Protein AF-A0A9X9A2Q0-F1 (afdb_monomer_lite)

InterPro domains:
  IPR041715 Class II Histidinyl-tRNA synthetase (HisRS)-like catalytic core domain [PF13393] (27-114)
  IPR045864 Class II Aminoacyl-tRNA synthetase/Biotinyl protein ligase (BPL) and lipoyl protein ligase (LPL) [G3DSA:3.30.930.10] (1-126)
  IPR045864 Class II Aminoacyl-tRNA synthetase/Biotinyl protein ligase (BPL) and lipoyl protein ligase (LPL) [SSF55681] (23-126)

Organism: Bacillus cereus (NCBI:txid1396)

Radius of gyration: 18.2 Å; chains: 1; bounding box: 44×45×45 Å

Structure (mmCIF, N/CA/C/O backbone):
data_AF-A0A9X9A2Q0-F1
#
_entry.id   AF-A0A9X9A2Q0-F1
#
loop_
_atom_site.group_PDB
_atom_site.id
_atom_site.type_symbol
_atom_site.label_atom_id
_atom_site.label_alt_id
_atom_site.label_comp_id
_atom_site.label_asym_id
_atom_site.label_entity_id
_ato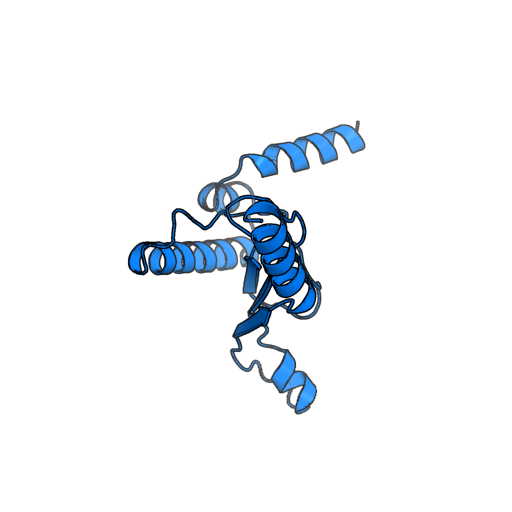m_site.label_seq_id
_atom_site.pdbx_PDB_ins_code
_atom_site.Cartn_x
_atom_site.Cartn_y
_atom_site.Cartn_z
_atom_site.occupancy
_atom_site.B_iso_or_equiv
_atom_site.auth_seq_id
_atom_site.auth_comp_id
_atom_site.auth_asym_id
_atom_site.auth_atom_id
_atom_site.pdbx_PDB_model_num
ATOM 1 N N . GLU A 1 1 ? 24.010 23.135 9.223 1.00 75.69 1 GLU A N 1
ATOM 2 C CA . GLU A 1 1 ? 23.978 23.370 7.763 1.00 75.69 1 GLU A CA 1
ATOM 3 C C . GLU A 1 1 ? 23.489 22.140 6.995 1.00 75.69 1 GLU A C 1
ATOM 5 O O . GLU A 1 1 ? 22.315 22.114 6.673 1.00 75.69 1 GLU A O 1
ATOM 10 N N . MET A 1 2 ? 24.281 21.070 6.803 1.00 84.88 2 MET A N 1
ATOM 11 C CA . MET A 1 2 ? 23.822 19.858 6.078 1.00 84.88 2 MET A CA 1
ATOM 12 C C . MET A 1 2 ? 22.613 19.159 6.733 1.00 84.88 2 MET A C 1
ATOM 14 O O . MET A 1 2 ? 21.675 18.763 6.046 1.00 84.88 2 MET A O 1
ATOM 18 N N . ALA A 1 3 ? 22.619 19.018 8.063 1.00 85.00 3 ALA A N 1
ATOM 19 C CA . ALA A 1 3 ? 21.510 18.407 8.801 1.00 85.00 3 ALA A CA 1
ATOM 20 C C . ALA A 1 3 ? 20.210 19.215 8.657 1.00 85.00 3 ALA A C 1
ATOM 22 O O . ALA A 1 3 ? 19.147 18.635 8.465 1.00 85.00 3 ALA A O 1
ATOM 23 N N . ASP A 1 4 ? 20.309 20.546 8.669 1.00 88.56 4 ASP A N 1
ATOM 24 C CA . ASP A 1 4 ? 19.162 21.439 8.491 1.00 88.56 4 ASP A CA 1
ATOM 25 C C . ASP A 1 4 ? 18.614 21.340 7.067 1.00 88.56 4 ASP A C 1
ATOM 27 O O . ASP A 1 4 ? 17.404 21.275 6.876 1.00 88.56 4 ASP A O 1
ATOM 31 N N . THR A 1 5 ? 19.487 21.244 6.058 1.00 87.94 5 THR A N 1
ATOM 32 C CA . THR A 1 5 ? 19.081 21.000 4.667 1.00 87.94 5 THR A CA 1
ATOM 33 C C . THR A 1 5 ? 18.336 19.674 4.521 1.00 87.94 5 THR A C 1
ATOM 35 O O . THR A 1 5 ? 17.282 19.638 3.885 1.00 87.94 5 THR A O 1
ATOM 38 N N . ILE A 1 6 ? 18.834 18.596 5.136 1.00 85.00 6 ILE A N 1
ATOM 39 C CA . ILE A 1 6 ? 18.170 17.284 5.113 1.00 85.00 6 ILE A CA 1
ATOM 40 C C . ILE A 1 6 ? 16.812 17.366 5.814 1.00 85.00 6 ILE A C 1
ATOM 42 O O . ILE A 1 6 ? 15.807 16.980 5.223 1.00 85.00 6 ILE A O 1
ATOM 46 N N . CYS A 1 7 ? 16.756 17.915 7.030 1.00 85.06 7 CYS A N 1
ATOM 47 C CA . CYS A 1 7 ? 15.507 18.079 7.773 1.00 85.06 7 CYS A CA 1
ATOM 48 C C . CYS A 1 7 ? 14.489 18.910 6.993 1.00 85.06 7 CYS A C 1
ATOM 50 O O . CYS A 1 7 ? 13.348 18.487 6.854 1.00 85.06 7 CYS A O 1
ATOM 52 N N . ASN A 1 8 ? 14.892 20.045 6.423 1.00 84.75 8 ASN A N 1
ATOM 53 C CA . ASN A 1 8 ? 13.997 20.898 5.644 1.00 84.75 8 ASN A CA 1
ATOM 54 C C . ASN A 1 8 ? 13.483 20.196 4.380 1.00 84.75 8 ASN A C 1
ATOM 56 O O . ASN A 1 8 ? 12.319 20.362 4.030 1.00 84.75 8 ASN A O 1
ATOM 60 N N . THR A 1 9 ? 14.313 19.369 3.739 1.00 81.62 9 THR A N 1
ATOM 61 C CA . THR A 1 9 ? 13.903 18.552 2.584 1.00 81.62 9 THR A CA 1
ATOM 62 C C . THR A 1 9 ? 12.903 17.468 2.996 1.00 81.62 9 THR A C 1
ATOM 64 O O . THR A 1 9 ? 11.884 17.264 2.344 1.00 81.62 9 THR A O 1
ATOM 67 N N . VAL A 1 10 ? 13.149 16.785 4.116 1.00 82.56 10 VAL A N 1
ATOM 68 C CA . VAL A 1 10 ? 12.219 15.788 4.669 1.00 82.56 10 VAL A CA 1
ATOM 69 C C . VAL A 1 10 ? 10.891 16.446 5.050 1.00 82.56 10 VAL A C 1
ATOM 71 O O . VAL A 1 10 ? 9.827 15.921 4.731 1.00 82.56 10 VAL A O 1
ATOM 74 N N . LEU A 1 11 ? 10.942 17.618 5.683 1.00 82.69 11 LEU A N 1
ATOM 75 C CA . LEU A 1 11 ? 9.756 18.376 6.066 1.00 82.69 11 LEU A CA 1
ATOM 76 C C . LEU A 1 11 ? 8.974 18.875 4.849 1.00 82.69 11 LEU A C 1
ATOM 78 O O . LEU A 1 11 ? 7.746 18.849 4.878 1.00 82.69 11 LEU A O 1
ATOM 82 N N . SER A 1 12 ? 9.641 19.286 3.765 1.00 81.50 12 SER A N 1
ATOM 83 C CA . SER A 1 12 ? 8.934 19.690 2.546 1.00 81.50 12 SER A CA 1
ATOM 84 C C . SER A 1 12 ? 8.192 18.516 1.911 1.00 81.50 12 SER A C 1
ATOM 86 O O . SER A 1 12 ? 7.077 18.703 1.432 1.00 81.50 12 SER A O 1
ATOM 88 N N . CYS A 1 13 ? 8.744 17.298 1.991 1.00 81.62 13 CYS A N 1
ATOM 89 C CA . CYS A 1 13 ? 8.080 16.080 1.522 1.00 81.62 13 CYS A CA 1
ATOM 90 C C . CYS A 1 13 ? 6.782 15.739 2.278 1.00 81.62 13 CYS A C 1
ATOM 92 O O . CYS A 1 13 ? 5.938 15.050 1.710 1.00 81.62 13 CYS A O 1
ATOM 94 N N . LEU A 1 14 ? 6.579 16.222 3.514 1.00 77.81 14 LEU A N 1
ATOM 95 C CA . LEU A 1 14 ? 5.335 15.992 4.275 1.00 77.81 14 LEU A CA 1
ATOM 96 C C . LEU A 1 14 ? 4.104 16.624 3.627 1.00 77.81 14 LEU A C 1
ATOM 98 O O . LEU A 1 14 ? 2.995 16.146 3.844 1.00 77.81 14 LEU A O 1
ATOM 102 N N . ASN A 1 15 ? 4.299 17.685 2.846 1.00 81.75 15 ASN A N 1
ATOM 103 C CA . ASN A 1 15 ? 3.208 18.443 2.241 1.00 81.75 15 ASN A CA 1
ATOM 104 C C . ASN A 1 15 ? 3.018 18.130 0.752 1.00 81.75 15 ASN A C 1
ATOM 106 O O . ASN A 1 15 ? 2.163 18.740 0.116 1.00 81.75 15 ASN A O 1
ATOM 110 N N . LEU A 1 16 ? 3.812 17.210 0.193 1.00 85.75 16 LEU A N 1
ATOM 111 C CA . LEU A 1 16 ? 3.720 16.841 -1.215 1.00 85.75 16 LEU A CA 1
ATOM 112 C C . LEU A 1 16 ? 2.570 15.859 -1.440 1.00 85.75 16 LEU A C 1
ATOM 114 O O . LEU A 1 16 ? 2.471 14.808 -0.802 1.00 85.75 16 LEU A O 1
ATOM 118 N N . THR A 1 17 ? 1.726 16.182 -2.409 1.00 88.06 17 THR A N 1
ATOM 119 C CA . THR A 1 17 ? 0.744 15.266 -2.980 1.00 88.06 17 THR A CA 1
ATOM 120 C C . THR A 1 17 ? 1.417 14.298 -3.953 1.00 88.06 17 THR A C 1
ATOM 122 O O . THR A 1 17 ? 2.526 14.536 -4.425 1.00 88.06 17 THR A O 1
ATOM 125 N N . ILE A 1 18 ? 0.721 13.219 -4.328 1.00 87.88 18 ILE A N 1
ATOM 126 C CA . ILE A 1 18 ? 1.204 12.264 -5.344 1.00 87.88 18 ILE A CA 1
ATOM 127 C C . ILE A 1 18 ? 1.595 12.971 -6.656 1.00 87.88 18 ILE A C 1
ATOM 129 O O . ILE A 1 18 ? 2.560 12.565 -7.299 1.00 87.88 18 ILE A O 1
ATOM 133 N N . ALA A 1 19 ? 0.873 14.024 -7.052 1.00 85.75 19 ALA A N 1
ATOM 134 C CA . ALA A 1 19 ? 1.178 14.773 -8.270 1.00 85.75 19 ALA A CA 1
ATOM 135 C C . ALA A 1 19 ? 2.501 15.548 -8.150 1.00 85.75 19 ALA A C 1
ATOM 137 O O . ALA A 1 19 ? 3.312 15.508 -9.076 1.00 85.75 19 ALA A O 1
ATOM 138 N N . ASP A 1 20 ? 2.754 16.160 -6.991 1.00 89.25 20 ASP A N 1
ATOM 139 C CA . ASP A 1 20 ? 3.948 16.979 -6.762 1.00 89.25 20 ASP A CA 1
ATOM 140 C C . ASP A 1 20 ? 5.236 16.145 -6.823 1.00 89.25 20 ASP A C 1
ATOM 142 O O . ASP A 1 20 ? 6.274 16.625 -7.276 1.00 89.25 20 ASP A O 1
ATOM 146 N N . PHE A 1 21 ? 5.184 14.861 -6.443 1.00 86.88 21 PHE A N 1
ATOM 147 C CA . PHE A 1 21 ? 6.346 13.964 -6.517 1.00 86.88 21 PHE A CA 1
ATOM 148 C C . PHE A 1 21 ? 6.919 13.845 -7.934 1.00 86.88 21 PHE A C 1
ATOM 150 O O . PHE A 1 21 ? 8.136 13.752 -8.095 1.00 86.88 21 PHE A O 1
ATOM 157 N N . LYS A 1 22 ? 6.068 13.877 -8.964 1.00 83.75 22 LYS A N 1
ATOM 158 C CA . LYS A 1 22 ? 6.511 13.797 -10.361 1.00 83.75 22 LYS A CA 1
ATOM 159 C C . LYS A 1 22 ? 7.240 15.063 -10.815 1.00 83.75 22 LYS A C 1
ATOM 161 O O . LYS A 1 22 ? 8.109 14.981 -11.677 1.00 83.75 22 LYS A O 1
ATOM 166 N N . GLU A 1 23 ? 6.890 16.215 -10.247 1.00 86.19 23 GLU A N 1
ATOM 167 C CA . GLU A 1 23 ? 7.510 17.505 -10.567 1.00 86.19 23 GLU A CA 1
ATOM 168 C C . GLU A 1 23 ? 8.808 17.724 -9.782 1.00 86.19 23 GLU A C 1
ATOM 170 O O . GLU A 1 23 ? 9.792 18.220 -10.329 1.00 86.19 23 GLU A O 1
ATOM 175 N N . VAL A 1 24 ? 8.826 17.317 -8.509 1.00 87.19 24 VAL A N 1
ATOM 176 C CA . VAL A 1 24 ? 9.968 17.502 -7.603 1.00 87.19 24 VAL A CA 1
ATOM 177 C C . VAL A 1 24 ? 11.111 16.533 -7.919 1.00 87.19 24 VAL A C 1
ATOM 179 O O . VAL A 1 24 ? 12.282 16.909 -7.826 1.00 87.19 24 VAL A O 1
ATOM 182 N N . PHE A 1 25 ? 10.804 15.292 -8.308 1.00 86.56 25 PHE A N 1
ATOM 183 C CA . PHE A 1 25 ? 11.809 14.251 -8.528 1.00 86.56 25 PHE A CA 1
ATOM 184 C C . PHE A 1 25 ? 11.871 13.825 -9.997 1.00 86.56 25 PHE A C 1
ATOM 186 O O . PHE A 1 25 ? 11.027 13.079 -10.490 1.00 86.56 25 PHE A O 1
ATOM 193 N N . ASN A 1 26 ? 12.939 14.223 -10.690 1.00 87.25 26 ASN A N 1
ATOM 194 C CA . ASN A 1 26 ? 13.198 13.807 -12.068 1.00 87.25 26 ASN A CA 1
ATOM 195 C C . ASN A 1 26 ? 13.786 12.381 -12.129 1.00 87.25 26 ASN A C 1
ATOM 197 O O . ASN A 1 26 ? 14.992 12.196 -12.307 1.00 87.25 26 ASN A O 1
ATOM 201 N N . ASN A 1 27 ? 12.945 11.365 -11.922 1.00 92.38 27 ASN A N 1
ATOM 202 C CA . ASN A 1 27 ? 13.334 9.955 -11.948 1.00 92.38 27 ASN A CA 1
ATOM 203 C C . ASN A 1 27 ? 12.220 9.085 -12.556 1.00 92.38 27 ASN A C 1
ATOM 205 O O . ASN A 1 27 ? 11.062 9.184 -12.154 1.00 92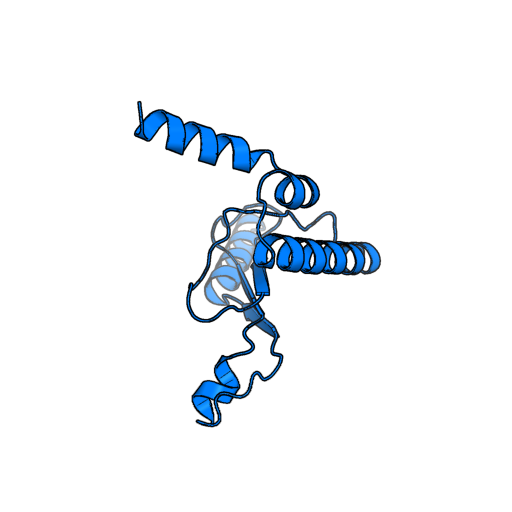.38 27 ASN A O 1
ATOM 209 N N . GLN A 1 28 ? 12.577 8.194 -13.489 1.00 93.12 28 GLN A N 1
ATOM 210 C CA . GLN A 1 28 ? 11.607 7.329 -14.170 1.00 93.12 28 GLN A CA 1
ATOM 211 C C . GLN A 1 28 ? 10.850 6.403 -13.206 1.00 93.12 28 GLN A C 1
ATOM 213 O O . GLN A 1 28 ? 9.636 6.288 -13.316 1.00 93.12 28 GLN A O 1
ATOM 218 N N . LEU A 1 29 ? 11.531 5.808 -12.220 1.00 91.31 29 LEU A N 1
ATOM 219 C CA . LEU A 1 29 ? 10.889 4.949 -11.217 1.00 91.31 29 LEU A CA 1
ATOM 220 C C . LEU A 1 29 ? 9.886 5.730 -10.364 1.00 91.31 29 LEU A C 1
ATOM 222 O O . LEU A 1 29 ? 8.840 5.198 -10.002 1.00 91.31 29 LEU A O 1
ATOM 226 N N . VAL A 1 30 ? 10.182 7.000 -10.064 1.00 92.25 30 VAL A N 1
ATOM 227 C CA . VAL A 1 30 ? 9.232 7.869 -9.357 1.00 92.25 30 VAL A CA 1
ATOM 228 C C . VAL A 1 30 ? 8.020 8.151 -10.239 1.00 92.25 30 VAL A C 1
ATOM 230 O O . VAL A 1 30 ? 6.893 8.045 -9.765 1.00 92.25 30 VAL A O 1
ATOM 233 N N . ALA A 1 31 ? 8.224 8.454 -11.523 1.00 92.69 31 ALA A N 1
ATOM 234 C CA . ALA A 1 31 ? 7.125 8.680 -12.458 1.00 92.69 31 ALA A CA 1
ATOM 235 C C . ALA A 1 31 ? 6.221 7.441 -12.606 1.00 92.69 31 ALA A C 1
ATOM 237 O O . ALA A 1 31 ? 4.997 7.583 -12.601 1.00 92.69 31 ALA A O 1
ATOM 238 N N . ASP A 1 32 ? 6.806 6.245 -12.688 1.00 94.31 32 ASP A N 1
ATOM 23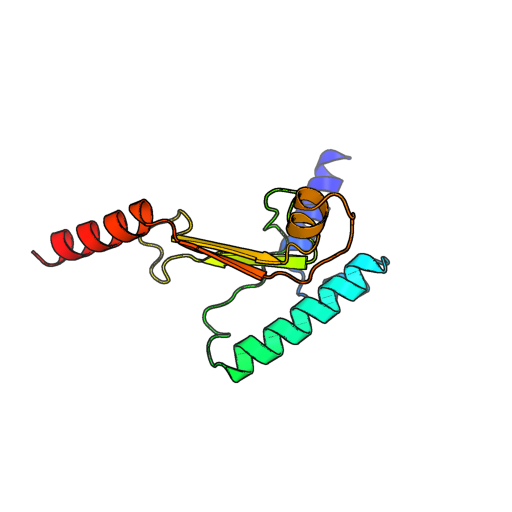9 C CA . ASP A 1 32 ? 6.069 4.982 -12.771 1.00 94.31 32 ASP A CA 1
ATOM 240 C C . ASP A 1 32 ? 5.265 4.730 -11.487 1.00 94.31 32 ASP A C 1
ATOM 242 O O . ASP A 1 32 ? 4.058 4.495 -11.554 1.00 94.31 32 ASP A O 1
ATOM 246 N N . GLY A 1 33 ? 5.888 4.894 -10.314 1.00 93.69 33 GLY A N 1
ATOM 247 C CA . GLY A 1 33 ? 5.215 4.754 -9.019 1.00 93.69 33 GLY A CA 1
ATOM 248 C C . GLY A 1 33 ? 4.079 5.762 -8.811 1.00 93.69 33 GLY A C 1
ATOM 249 O O . GLY A 1 33 ? 3.013 5.399 -8.315 1.00 93.69 33 GLY A O 1
ATOM 250 N N . VAL A 1 34 ? 4.254 7.016 -9.244 1.00 93.94 34 VAL A N 1
ATOM 251 C CA . VAL A 1 34 ? 3.185 8.030 -9.230 1.00 93.94 34 VAL A CA 1
ATOM 252 C C . VAL A 1 34 ? 2.006 7.588 -10.099 1.00 93.94 34 VAL A C 1
ATOM 254 O O . VAL A 1 34 ? 0.860 7.678 -9.657 1.00 93.94 34 VAL A O 1
ATOM 257 N N . ASN A 1 35 ? 2.260 7.064 -11.302 1.00 94.88 35 ASN A N 1
ATOM 258 C CA . ASN A 1 35 ? 1.196 6.574 -12.182 1.00 94.88 35 ASN A CA 1
ATOM 259 C C . ASN A 1 35 ? 0.472 5.348 -11.582 1.00 94.88 35 ASN A C 1
ATOM 261 O O . ASN A 1 35 ? -0.748 5.229 -11.721 1.00 94.88 35 ASN A O 1
ATOM 265 N N . GLU A 1 36 ? 1.189 4.433 -10.918 1.00 95.44 36 GLU A N 1
ATOM 266 C CA . GLU A 1 36 ? 0.586 3.299 -10.197 1.00 95.44 36 GLU A CA 1
ATOM 267 C C . GLU A 1 36 ? -0.319 3.779 -9.050 1.00 95.44 36 GLU A C 1
ATOM 269 O O . GLU A 1 36 ? -1.461 3.332 -8.922 1.00 95.44 36 GLU A O 1
ATOM 274 N N . LEU A 1 37 ? 0.150 4.740 -8.248 1.00 95.00 37 LEU A N 1
ATOM 275 C CA . LEU A 1 37 ? -0.617 5.304 -7.133 1.00 95.00 37 LEU A CA 1
ATOM 276 C C . LEU A 1 37 ? -1.854 6.082 -7.603 1.00 95.00 37 LEU A C 1
ATOM 278 O O . LEU A 1 37 ? -2.907 5.986 -6.975 1.00 95.00 37 LEU A O 1
ATOM 282 N N . GLN A 1 38 ? -1.767 6.812 -8.716 1.00 94.75 38 GLN A N 1
ATOM 283 C CA . GLN A 1 38 ? -2.920 7.499 -9.309 1.00 94.75 38 GLN A CA 1
ATOM 284 C C . GLN A 1 38 ? -3.994 6.511 -9.785 1.00 94.75 38 GLN A C 1
ATOM 286 O O . GLN A 1 38 ? -5.181 6.736 -9.550 1.00 94.75 38 GLN A O 1
ATOM 291 N N . GLN A 1 39 ? -3.598 5.395 -10.404 1.00 95.81 39 GLN A N 1
ATOM 292 C CA . GLN A 1 39 ? -4.535 4.325 -10.772 1.00 95.81 39 GLN A CA 1
ATOM 293 C C . GLN A 1 39 ? -5.182 3.702 -9.534 1.00 95.81 39 GLN A C 1
ATOM 295 O O . GLN A 1 39 ? -6.399 3.522 -9.493 1.00 95.81 39 GLN A O 1
ATOM 300 N N . LEU A 1 40 ? -4.395 3.445 -8.485 1.00 95.62 40 LEU A N 1
ATOM 301 C CA . LEU A 1 40 ? -4.931 2.962 -7.218 1.00 95.62 40 LEU A CA 1
ATOM 302 C C . LEU A 1 40 ? -5.966 3.933 -6.636 1.00 95.62 40 LEU A C 1
ATOM 304 O O . LEU A 1 40 ? -7.040 3.494 -6.237 1.00 95.62 40 LEU A O 1
ATOM 308 N N . GLN A 1 41 ? -5.701 5.243 -6.636 1.00 94.81 41 GLN A N 1
ATOM 309 C CA . GLN A 1 41 ? -6.670 6.243 -6.173 1.00 94.81 41 GLN A CA 1
ATOM 310 C C . GLN A 1 41 ? -7.984 6.200 -6.959 1.00 94.81 41 GLN A C 1
ATOM 312 O O . GLN A 1 41 ? -9.051 6.317 -6.356 1.00 94.81 41 GLN A O 1
ATOM 317 N N . GLN A 1 42 ? -7.931 5.986 -8.276 1.00 96.31 42 GLN A N 1
ATOM 318 C CA . GLN A 1 42 ? -9.136 5.824 -9.093 1.00 96.31 42 GLN A CA 1
ATOM 319 C C . GLN A 1 42 ? -9.941 4.590 -8.670 1.00 96.31 42 GLN A C 1
ATOM 321 O O . GLN A 1 42 ? -11.164 4.673 -8.547 1.00 96.31 42 GLN A O 1
ATOM 326 N N . TYR A 1 43 ? -9.276 3.467 -8.382 1.00 96.75 43 TYR A N 1
ATOM 327 C CA . TYR A 1 43 ? -9.948 2.270 -7.871 1.00 96.75 43 TYR A CA 1
ATOM 328 C C . TYR A 1 43 ? -10.543 2.489 -6.478 1.00 96.75 43 TYR A C 1
ATOM 330 O O . TYR A 1 43 ? -11.688 2.112 -6.239 1.00 96.75 43 TYR A O 1
ATOM 338 N N . LEU A 1 44 ? -9.814 3.142 -5.571 1.00 96.25 44 LEU A N 1
ATOM 339 C CA . LEU A 1 44 ? -10.297 3.460 -4.224 1.00 96.25 44 LEU A CA 1
ATOM 340 C C . LEU A 1 44 ? -11.520 4.388 -4.256 1.00 96.25 44 LEU A C 1
ATOM 342 O O . LEU A 1 44 ? -12.456 4.196 -3.478 1.00 96.25 44 LEU A O 1
ATOM 346 N N . PHE A 1 45 ? -11.534 5.358 -5.175 1.00 96.81 45 PHE A N 1
ATOM 347 C CA . PHE A 1 45 ? -12.684 6.226 -5.421 1.00 96.81 45 PHE A CA 1
ATOM 348 C C . PHE A 1 45 ? -13.875 5.441 -5.980 1.00 96.81 45 PHE A C 1
ATOM 350 O O . PHE A 1 45 ? -14.981 5.557 -5.461 1.00 96.81 45 PHE A O 1
ATOM 357 N N . ALA A 1 46 ? -13.653 4.589 -6.985 1.00 97.94 46 ALA A N 1
ATOM 358 C CA . ALA A 1 46 ? -14.705 3.753 -7.567 1.00 97.94 46 ALA A CA 1
ATOM 359 C C . ALA A 1 46 ? -15.318 2.767 -6.552 1.00 97.94 46 ALA A C 1
ATOM 361 O O . ALA A 1 46 ? -16.501 2.447 -6.644 1.00 97.94 46 ALA A O 1
ATOM 362 N N . LEU A 1 47 ? -14.531 2.312 -5.572 1.00 97.19 47 LEU A N 1
ATOM 363 C CA . LEU A 1 47 ? -14.979 1.464 -4.464 1.00 97.19 47 LEU A CA 1
ATOM 364 C C . LEU A 1 47 ? -15.643 2.247 -3.315 1.00 97.19 47 LEU A C 1
ATOM 366 O O . LEU A 1 47 ? -16.184 1.626 -2.403 1.00 97.19 47 LEU A O 1
ATOM 370 N N . GLY A 1 48 ? -15.601 3.584 -3.330 1.00 97.06 48 GLY A N 1
ATOM 371 C CA . GLY A 1 48 ? -16.189 4.434 -2.290 1.00 97.06 48 GLY A CA 1
ATOM 372 C C . GLY A 1 48 ? -15.450 4.408 -0.947 1.00 97.06 48 GLY A C 1
ATOM 373 O O . GLY A 1 48 ? -16.047 4.713 0.081 1.00 97.06 48 GLY A O 1
ATOM 374 N N . ILE A 1 49 ? -14.166 4.029 -0.932 1.00 95.38 49 ILE A N 1
ATOM 375 C CA . ILE A 1 49 ? -13.348 3.930 0.294 1.00 95.38 49 ILE A CA 1
ATOM 376 C C . ILE A 1 49 ? -12.240 4.987 0.373 1.00 95.38 49 ILE A C 1
ATOM 378 O O . ILE A 1 49 ? -11.453 4.987 1.318 1.00 95.38 49 ILE A O 1
ATOM 382 N N . ASN A 1 50 ? -12.177 5.906 -0.592 1.00 94.12 50 ASN A N 1
ATOM 383 C CA . ASN A 1 50 ? -11.155 6.953 -0.673 1.00 94.12 50 ASN A CA 1
ATOM 384 C C . ASN A 1 50 ? -11.075 7.819 0.599 1.00 94.12 50 ASN A C 1
ATOM 386 O O . ASN A 1 50 ? -9.983 8.212 0.999 1.00 94.12 50 ASN A O 1
ATOM 390 N N . GLU A 1 51 ? -12.201 8.060 1.279 1.00 94.19 51 GLU A N 1
ATOM 391 C CA . GLU A 1 51 ? -12.249 8.809 2.546 1.00 94.19 51 GLU A CA 1
ATOM 392 C C . GLU A 1 51 ? -11.542 8.097 3.713 1.00 94.19 51 GLU A C 1
ATOM 394 O O . GLU A 1 51 ? -11.341 8.679 4.778 1.00 94.19 51 GLU A O 1
ATOM 399 N N . ASN A 1 52 ? -11.203 6.814 3.569 1.00 94.38 52 ASN A N 1
ATOM 400 C CA . ASN A 1 52 ? -10.493 6.033 4.585 1.00 94.38 52 ASN A CA 1
ATOM 401 C C . ASN A 1 52 ? -9.068 5.680 4.148 1.00 94.38 52 ASN A C 1
ATOM 403 O O . ASN A 1 52 ? -8.443 4.797 4.730 1.00 94.38 52 ASN A O 1
ATOM 407 N N . THR A 1 53 ? -8.547 6.381 3.141 1.00 94.44 53 THR A N 1
ATOM 408 C CA . THR A 1 53 ? -7.196 6.176 2.620 1.00 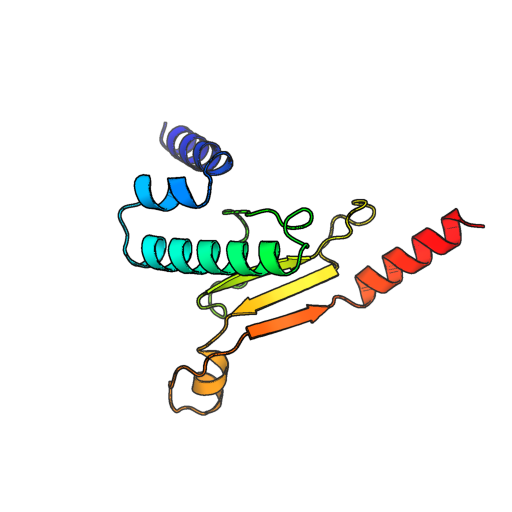94.44 53 THR A CA 1
ATOM 409 C C . THR A 1 53 ? -6.417 7.479 2.616 1.00 94.44 53 THR A C 1
ATOM 411 O O . THR A 1 53 ? -6.943 8.525 2.245 1.00 94.44 53 THR A O 1
ATOM 414 N N . ILE A 1 54 ? -5.154 7.412 3.028 1.00 92.19 54 ILE A N 1
ATOM 415 C CA . ILE A 1 54 ? -4.244 8.555 3.077 1.00 92.19 54 ILE A CA 1
ATOM 416 C C . ILE A 1 54 ? -2.949 8.127 2.395 1.00 92.19 54 ILE A C 1
ATOM 418 O O . ILE A 1 54 ? -2.388 7.081 2.722 1.00 92.19 54 ILE A O 1
ATOM 422 N N . PHE A 1 55 ? -2.476 8.928 1.444 1.00 91.44 55 PHE A N 1
ATOM 423 C CA . PHE A 1 55 ? -1.141 8.744 0.888 1.00 91.44 55 PHE A CA 1
ATOM 424 C C . PHE A 1 55 ? -0.100 9.181 1.920 1.00 91.44 55 PHE A C 1
ATOM 426 O O . PHE A 1 55 ? -0.164 10.298 2.429 1.00 91.44 55 PHE A O 1
ATOM 433 N N . ASN A 1 56 ? 0.859 8.305 2.217 1.00 90.69 56 ASN A N 1
ATOM 434 C CA . ASN A 1 56 ? 1.955 8.598 3.129 1.00 90.69 56 ASN A CA 1
ATOM 435 C C . ASN A 1 56 ? 3.297 8.261 2.455 1.00 90.69 56 ASN A C 1
ATOM 437 O O . ASN A 1 56 ? 3.634 7.079 2.355 1.00 90.69 56 ASN A O 1
ATOM 441 N N . PRO A 1 57 ? 4.087 9.264 2.030 1.00 87.38 57 PRO A N 1
ATOM 442 C CA . PRO A 1 57 ? 5.368 9.025 1.367 1.00 87.38 57 PRO A CA 1
ATOM 443 C C . PRO A 1 57 ? 6.458 8.482 2.307 1.00 87.38 57 PRO A C 1
ATOM 445 O O . PRO A 1 57 ? 7.500 8.033 1.838 1.00 87.38 57 PRO A O 1
ATOM 448 N N . PHE A 1 58 ? 6.232 8.500 3.625 1.00 86.69 58 PHE A N 1
ATOM 449 C CA . PHE A 1 58 ? 7.156 7.966 4.632 1.00 86.69 58 PHE A CA 1
ATOM 450 C C . PHE A 1 58 ? 6.881 6.509 4.987 1.00 86.69 58 PHE A C 1
ATOM 452 O O . PHE A 1 58 ? 7.637 5.914 5.758 1.00 86.69 58 PHE A O 1
ATOM 459 N N . LEU A 1 59 ? 5.816 5.918 4.437 1.00 89.25 59 LEU A N 1
ATOM 460 C CA . LEU A 1 59 ? 5.549 4.500 4.610 1.00 89.25 59 LEU A CA 1
ATOM 461 C C . LEU A 1 59 ? 6.559 3.684 3.792 1.00 89.25 59 LEU A C 1
ATOM 463 O O . LEU A 1 59 ? 6.324 3.328 2.641 1.00 89.25 59 LEU A O 1
ATOM 467 N N . ALA A 1 60 ? 7.689 3.368 4.418 1.00 81.38 60 ALA A N 1
ATOM 468 C CA . ALA A 1 60 ? 8.688 2.450 3.896 1.00 81.38 60 ALA A CA 1
ATOM 469 C C . ALA A 1 60 ? 8.643 1.143 4.699 1.00 81.38 60 ALA A C 1
ATOM 471 O O . ALA A 1 60 ? 8.852 1.141 5.912 1.00 81.38 60 ALA A O 1
ATOM 472 N N . ARG A 1 61 ? 8.383 0.012 4.032 1.00 71.81 61 ARG A N 1
ATOM 473 C CA . ARG A 1 61 ? 8.392 -1.323 4.656 1.00 71.81 61 ARG A CA 1
ATOM 474 C C . ARG A 1 61 ? 9.382 -2.247 3.964 1.00 71.81 61 ARG A C 1
ATOM 476 O O . ARG A 1 61 ? 9.513 -2.190 2.749 1.00 71.81 61 ARG A O 1
ATOM 483 N N . GLY A 1 62 ? 10.015 -3.124 4.755 1.00 61.88 62 GLY A N 1
ATOM 484 C CA . GLY A 1 62 ? 10.699 -4.352 4.318 1.00 61.88 62 GLY A CA 1
ATOM 485 C C . GLY A 1 62 ? 11.380 -4.258 2.953 1.00 61.88 62 GLY A C 1
ATOM 486 O O . GLY A 1 62 ? 10.989 -4.982 2.041 1.00 61.88 62 GLY A O 1
ATOM 487 N N . LEU A 1 63 ? 12.359 -3.351 2.849 1.00 61.88 63 LEU A N 1
ATOM 488 C CA . LEU A 1 63 ? 12.942 -2.755 1.631 1.00 61.88 63 LEU A CA 1
ATOM 489 C C . LEU A 1 63 ? 13.342 -3.712 0.491 1.00 61.88 63 LEU A C 1
ATOM 491 O O . LEU A 1 63 ? 13.653 -3.250 -0.600 1.00 61.88 63 LEU A O 1
ATOM 495 N N . THR A 1 64 ? 13.371 -5.021 0.718 1.00 71.44 64 THR A N 1
ATOM 496 C CA . THR A 1 64 ? 13.785 -6.024 -0.270 1.00 71.44 64 THR A CA 1
ATOM 497 C C . THR A 1 64 ? 12.641 -6.831 -0.881 1.00 71.44 64 THR A C 1
ATOM 499 O O . THR A 1 64 ? 12.865 -7.481 -1.899 1.00 71.44 64 THR A O 1
ATOM 502 N N . MET A 1 65 ? 11.439 -6.829 -0.293 1.00 81.75 65 MET A N 1
ATOM 503 C CA . MET A 1 65 ? 10.354 -7.724 -0.731 1.00 81.75 65 MET A CA 1
ATOM 504 C C . MET A 1 65 ? 9.329 -7.050 -1.647 1.00 81.75 65 MET A C 1
ATOM 506 O O . MET A 1 65 ? 8.823 -7.693 -2.566 1.00 81.75 65 MET A O 1
ATOM 510 N N . TYR A 1 66 ? 9.005 -5.780 -1.395 1.00 92.31 66 TYR A N 1
ATOM 511 C CA . TYR A 1 66 ? 7.974 -5.066 -2.146 1.00 92.31 66 TYR A CA 1
ATOM 512 C C . TYR A 1 66 ? 8.535 -4.428 -3.419 1.00 92.31 66 TYR A C 1
ATOM 514 O O . TYR A 1 66 ? 9.616 -3.845 -3.411 1.00 92.31 66 TYR A O 1
ATOM 522 N N . THR A 1 67 ? 7.777 -4.535 -4.508 1.00 92.50 67 THR A N 1
ATOM 523 C CA . THR A 1 67 ? 8.145 -4.063 -5.854 1.00 92.50 67 THR A CA 1
ATOM 524 C C . THR A 1 67 ? 7.235 -2.951 -6.375 1.00 92.50 67 THR A C 1
ATOM 526 O O . THR A 1 67 ? 7.486 -2.424 -7.453 1.00 92.50 67 THR A O 1
ATOM 529 N N . GLY A 1 68 ? 6.188 -2.588 -5.629 1.00 92.38 68 GLY A N 1
ATOM 530 C CA . GLY A 1 68 ? 5.234 -1.538 -5.993 1.00 92.38 68 GLY A CA 1
ATOM 531 C C . GLY A 1 68 ? 4.504 -0.996 -4.766 1.00 92.38 68 GLY A C 1
ATOM 532 O O . GLY A 1 68 ? 5.111 -0.825 -3.709 1.00 92.38 68 GLY A O 1
ATOM 533 N N . THR A 1 69 ? 3.196 -0.747 -4.885 1.00 93.31 69 THR A N 1
ATOM 534 C CA . THR A 1 69 ? 2.367 -0.218 -3.787 1.00 93.31 69 THR A CA 1
ATOM 535 C C . THR A 1 69 ? 2.534 -1.007 -2.485 1.00 93.31 69 THR A C 1
ATOM 537 O O . THR A 1 69 ? 2.435 -2.236 -2.476 1.00 93.31 69 THR A O 1
ATOM 540 N N . VAL A 1 70 ? 2.681 -0.281 -1.377 1.00 94.94 70 VAL A N 1
ATOM 541 C CA . VAL A 1 70 ? 2.599 -0.795 -0.005 1.00 94.94 70 VAL A CA 1
ATOM 542 C C . VAL A 1 70 ? 1.496 -0.073 0.759 1.00 94.94 70 VAL A C 1
ATOM 544 O O . VAL A 1 70 ? 1.185 1.081 0.468 1.00 94.94 70 VAL A O 1
ATOM 547 N N . TYR A 1 71 ? 0.896 -0.750 1.733 1.00 95.00 71 TYR A N 1
ATOM 548 C CA . TYR A 1 71 ? -0.159 -0.177 2.561 1.00 95.00 71 TYR A CA 1
ATOM 549 C C . TYR A 1 71 ? -0.161 -0.762 3.974 1.00 95.00 71 TYR A C 1
ATOM 551 O O . TYR A 1 71 ? 0.220 -1.913 4.211 1.00 95.00 71 TYR A O 1
ATOM 559 N N . GLU A 1 72 ? -0.638 0.051 4.910 1.00 95.88 72 GLU A N 1
ATOM 560 C CA . GLU A 1 72 ? -0.940 -0.327 6.285 1.00 95.88 72 GLU A CA 1
ATOM 561 C C . GLU A 1 72 ? -2.364 0.104 6.626 1.00 95.88 72 GLU A C 1
ATOM 563 O O . GLU A 1 72 ? -2.877 1.104 6.126 1.00 95.88 72 GLU A O 1
ATOM 568 N N . ILE A 1 73 ? -3.006 -0.693 7.468 1.00 95.62 73 ILE A N 1
ATOM 569 C CA . ILE A 1 73 ? -4.394 -0.548 7.879 1.00 95.62 73 ILE A CA 1
ATOM 570 C C . ILE A 1 73 ? -4.391 -0.271 9.373 1.00 95.62 73 ILE A C 1
ATOM 572 O O . ILE A 1 73 ? -3.719 -0.961 10.144 1.00 95.62 73 ILE A O 1
ATOM 576 N N . PHE A 1 74 ? -5.159 0.731 9.772 1.00 96.06 74 PHE A N 1
ATOM 577 C CA . PHE A 1 74 ? -5.305 1.175 11.151 1.00 96.06 74 PHE A CA 1
ATOM 578 C C . PHE A 1 74 ? -6.787 1.239 11.511 1.00 96.06 74 PHE A C 1
ATOM 580 O O . PHE A 1 74 ? -7.650 1.327 10.634 1.00 96.06 74 PHE A O 1
ATO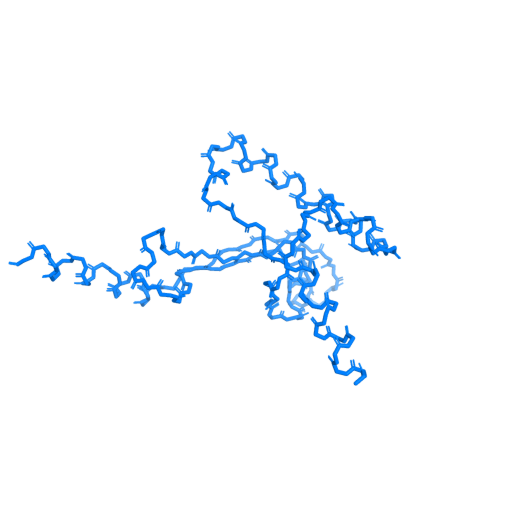M 587 N N . LEU A 1 75 ? -7.090 1.206 12.808 1.00 94.75 75 LEU A N 1
ATOM 588 C CA . LEU A 1 75 ? -8.445 1.468 13.282 1.00 94.75 75 LEU A CA 1
ATOM 589 C C . LEU A 1 75 ? -8.789 2.941 13.065 1.00 94.75 75 LEU A C 1
ATOM 591 O O . LEU A 1 75 ? -8.020 3.831 13.422 1.00 94.75 75 LEU A O 1
ATOM 595 N N . LYS A 1 76 ? -9.973 3.196 12.504 1.00 92.12 76 LYS A N 1
ATOM 596 C CA . LYS A 1 76 ? -10.438 4.552 12.174 1.00 92.12 76 LYS A CA 1
ATOM 597 C C . LYS A 1 76 ? -10.585 5.454 13.403 1.00 92.12 76 LYS A C 1
ATOM 599 O O . LYS A 1 76 ? -10.434 6.664 13.286 1.00 92.12 76 LYS A O 1
ATOM 604 N N . ASP A 1 77 ? -10.898 4.875 14.558 1.00 91.69 77 ASP A N 1
ATOM 605 C CA . ASP A 1 77 ? -11.049 5.603 15.821 1.00 91.69 77 ASP A CA 1
ATOM 606 C C . ASP A 1 77 ? -9.715 5.885 16.532 1.00 91.69 77 ASP A C 1
ATOM 608 O O . ASP A 1 77 ? -9.700 6.601 17.529 1.00 91.69 77 ASP A O 1
ATOM 612 N N . GLY A 1 78 ? -8.600 5.338 16.032 1.00 91.19 78 GLY A N 1
ATOM 613 C CA . GLY A 1 78 ? -7.279 5.499 16.636 1.00 91.19 78 GLY A CA 1
ATOM 614 C C . GLY A 1 78 ? -7.143 4.882 18.032 1.00 91.19 78 GLY A C 1
ATOM 615 O O . GLY A 1 78 ? -6.173 5.184 18.722 1.00 91.19 78 GLY A O 1
ATOM 616 N N . SER A 1 79 ? -8.082 4.022 18.452 1.00 91.19 79 SER A N 1
ATOM 617 C CA . SER A 1 79 ? -8.051 3.342 19.760 1.00 91.19 79 SER A CA 1
ATOM 618 C C . SER A 1 79 ? -6.771 2.529 19.967 1.00 91.19 79 SER A C 1
ATOM 620 O O . SER A 1 79 ? -6.251 2.444 21.079 1.00 91.19 79 SER A O 1
ATOM 622 N N . ILE A 1 80 ? -6.225 1.993 18.875 1.00 92.38 80 ILE A N 1
ATOM 623 C CA . ILE A 1 80 ? -4.909 1.371 18.821 1.00 92.38 80 ILE A CA 1
ATOM 624 C C . ILE A 1 80 ? -4.064 2.074 17.760 1.00 92.38 80 ILE A C 1
ATOM 626 O O . ILE A 1 80 ? -4.485 2.242 16.616 1.00 92.38 80 ILE A O 1
ATOM 630 N N . THR A 1 81 ? -2.845 2.458 18.143 1.00 92.12 81 THR A N 1
ATOM 631 C CA . THR A 1 81 ? -1.895 3.172 17.278 1.00 92.12 81 THR A CA 1
ATOM 632 C C . THR A 1 81 ? -1.064 2.247 16.390 1.00 92.12 81 THR A C 1
ATOM 634 O O . THR A 1 81 ? -0.521 2.693 15.382 1.00 92.12 81 THR A O 1
ATOM 637 N N . SER A 1 82 ? -0.953 0.961 16.736 1.00 93.06 82 SER A N 1
ATOM 638 C CA . SER A 1 82 ? -0.308 -0.038 15.882 1.00 93.06 82 SER A CA 1
ATOM 639 C C . SER A 1 82 ? -1.215 -0.448 14.723 1.00 93.06 82 SER A C 1
ATOM 641 O O . SER A 1 82 ? -2.434 -0.534 14.870 1.00 93.06 82 SER A O 1
ATOM 643 N N . SER A 1 83 ? -0.610 -0.781 13.584 1.00 94.69 83 SER A N 1
ATOM 644 C CA . SER A 1 83 ? -1.343 -1.306 12.432 1.00 94.69 83 SER A CA 1
ATOM 645 C C . SER A 1 83 ? -2.057 -2.628 12.763 1.00 94.69 83 SER A C 1
ATOM 647 O O . SER A 1 83 ? -1.496 -3.500 13.427 1.00 94.69 83 SER A O 1
ATOM 649 N N . ILE A 1 84 ? -3.290 -2.788 12.269 1.00 96.56 84 ILE A N 1
ATOM 650 C CA . ILE A 1 84 ? -4.087 -4.026 12.364 1.00 96.56 84 ILE A CA 1
ATOM 651 C C . ILE A 1 84 ? -3.902 -4.948 11.153 1.00 96.56 84 ILE A C 1
ATOM 653 O O . ILE A 1 84 ? -4.389 -6.078 11.139 1.00 96.56 84 ILE A O 1
ATOM 657 N N . GLY A 1 85 ? -3.218 -4.478 10.114 1.00 95.69 85 GLY A N 1
ATOM 658 C CA . GLY A 1 85 ? -2.982 -5.243 8.901 1.00 95.69 85 GLY A CA 1
ATOM 659 C C . GLY A 1 85 ? -2.124 -4.476 7.912 1.00 95.69 85 GLY A C 1
ATOM 660 O O . GLY A 1 85 ? -2.116 -3.253 7.891 1.00 95.69 85 GLY A O 1
ATOM 661 N N . SER A 1 86 ? -1.381 -5.188 7.082 1.00 95.19 86 SER A N 1
ATOM 662 C CA . SER A 1 86 ? -0.472 -4.573 6.118 1.00 95.19 86 SER A CA 1
ATOM 663 C C . SER A 1 86 ? -0.343 -5.434 4.876 1.00 95.19 86 SER A C 1
ATOM 665 O O . SER A 1 86 ? -0.656 -6.625 4.900 1.00 95.19 86 SER A O 1
ATOM 667 N N . GLY A 1 87 ? 0.131 -4.841 3.791 1.00 94.75 87 GLY A N 1
ATOM 668 C CA . GLY A 1 87 ? 0.325 -5.564 2.550 1.00 94.75 87 GLY A CA 1
ATOM 669 C C . GLY A 1 87 ? 1.013 -4.729 1.491 1.00 94.75 87 GLY A C 1
ATOM 670 O O . GLY A 1 87 ? 1.507 -3.628 1.747 1.00 94.75 87 GLY A O 1
ATOM 671 N N . GLY A 1 88 ? 1.048 -5.285 0.291 1.00 94.81 88 GLY A N 1
ATOM 672 C CA . GLY A 1 88 ? 1.654 -4.637 -0.857 1.00 94.81 88 GLY A CA 1
ATOM 673 C C . GLY A 1 88 ? 1.903 -5.594 -2.009 1.00 94.81 88 GLY A C 1
ATOM 674 O O . GLY A 1 88 ? 1.539 -6.771 -1.954 1.00 94.81 88 GLY A O 1
ATOM 675 N N . ARG A 1 89 ? 2.518 -5.059 -3.062 1.00 95.25 89 ARG A N 1
ATOM 676 C CA . ARG A 1 89 ? 2.912 -5.787 -4.271 1.00 95.25 89 ARG A CA 1
ATOM 677 C C . ARG A 1 89 ? 4.339 -6.330 -4.154 1.00 95.25 89 ARG A C 1
ATOM 679 O O . ARG A 1 89 ? 5.235 -5.572 -3.797 1.00 95.25 89 ARG A O 1
ATOM 686 N N . TYR A 1 90 ? 4.559 -7.608 -4.462 1.00 94.19 90 TYR A N 1
ATOM 687 C CA . TYR A 1 90 ? 5.841 -8.310 -4.294 1.00 94.19 90 TYR A CA 1
ATOM 688 C C . TYR A 1 90 ? 6.108 -9.317 -5.426 1.00 94.19 90 TYR A C 1
ATOM 690 O O . TYR A 1 90 ? 6.003 -10.531 -5.269 1.00 94.19 90 TYR A O 1
ATOM 698 N N . ASP A 1 91 ? 6.485 -8.830 -6.604 1.00 95.00 91 ASP A N 1
ATOM 699 C CA . ASP A 1 91 ? 6.530 -9.681 -7.806 1.00 95.00 91 ASP A CA 1
ATOM 700 C C . ASP A 1 91 ? 7.693 -10.690 -7.832 1.00 95.00 91 ASP A C 1
ATOM 702 O O . ASP A 1 91 ? 7.674 -11.662 -8.589 1.00 95.00 91 ASP A O 1
ATOM 706 N N . ASN A 1 92 ? 8.714 -10.474 -7.000 1.00 92.94 92 ASN A N 1
ATOM 707 C CA . ASN A 1 92 ? 9.968 -11.229 -7.062 1.00 92.94 92 ASN A CA 1
ATOM 708 C C . ASN A 1 92 ? 9.954 -12.502 -6.193 1.00 92.94 92 ASN A C 1
ATOM 710 O O . ASN A 1 92 ? 10.806 -13.373 -6.365 1.00 92.94 92 ASN A O 1
ATOM 714 N N . ILE A 1 93 ? 9.008 -12.632 -5.250 1.00 91.62 93 ILE A N 1
ATOM 715 C CA . ILE A 1 93 ? 9.049 -13.691 -4.221 1.00 91.62 93 ILE A CA 1
ATOM 716 C C . ILE A 1 93 ? 8.886 -15.085 -4.833 1.00 91.62 93 ILE A C 1
ATOM 718 O O . ILE A 1 93 ? 9.638 -16.002 -4.503 1.00 91.62 93 ILE A O 1
ATOM 722 N N . ILE A 1 94 ? 7.920 -15.256 -5.738 1.00 93.69 94 ILE A N 1
ATOM 723 C CA . ILE A 1 94 ? 7.641 -16.564 -6.344 1.00 93.69 94 ILE A CA 1
ATOM 724 C C . ILE A 1 94 ? 8.816 -17.004 -7.227 1.00 93.69 94 ILE A C 1
ATOM 726 O O . ILE A 1 94 ? 9.235 -18.156 -7.140 1.00 93.69 94 ILE A O 1
ATOM 730 N N . GLY A 1 95 ? 9.385 -16.102 -8.032 1.00 94.06 95 GLY A N 1
ATOM 731 C CA . GLY A 1 95 ? 10.519 -16.425 -8.902 1.00 94.06 95 GLY A CA 1
ATOM 732 C C . GLY A 1 95 ? 11.780 -16.787 -8.125 1.00 94.06 95 GLY A C 1
ATOM 733 O O . GLY A 1 95 ? 12.467 -17.751 -8.467 1.00 94.06 95 GLY A O 1
ATOM 734 N N . ALA A 1 96 ? 12.035 -16.082 -7.018 1.00 91.88 96 ALA A N 1
ATOM 735 C CA . ALA A 1 96 ? 13.120 -16.410 -6.099 1.00 91.88 96 ALA A CA 1
ATOM 736 C C . ALA A 1 96 ? 12.934 -17.799 -5.462 1.00 91.88 96 ALA A C 1
ATOM 738 O O . ALA A 1 96 ? 13.888 -18.568 -5.379 1.00 91.88 96 ALA A O 1
ATOM 739 N N . PHE A 1 97 ? 11.707 -18.154 -5.063 1.00 92.38 97 PHE A N 1
ATOM 740 C CA . PHE A 1 97 ? 11.403 -19.478 -4.508 1.00 92.38 97 PHE A CA 1
ATOM 741 C C . PHE A 1 97 ? 11.536 -20.604 -5.545 1.00 92.38 97 PHE A C 1
ATOM 743 O O . PHE A 1 97 ? 11.964 -21.709 -5.220 1.00 92.38 97 PHE A O 1
ATOM 750 N N . ARG A 1 98 ? 11.176 -20.331 -6.803 1.00 95.19 98 ARG A N 1
ATOM 751 C CA . ARG A 1 98 ? 11.265 -21.290 -7.915 1.00 95.19 98 ARG A CA 1
ATOM 752 C C . ARG A 1 98 ? 12.675 -21.440 -8.488 1.00 95.19 98 ARG A C 1
ATOM 754 O O . ARG A 1 98 ? 12.949 -22.447 -9.135 1.00 95.19 98 ARG A O 1
ATOM 761 N N . GLY A 1 99 ? 13.543 -20.450 -8.281 1.00 94.75 99 GLY A N 1
ATOM 762 C CA . GLY A 1 99 ? 14.891 -20.402 -8.849 1.00 94.75 99 GLY A CA 1
ATOM 763 C C . GLY A 1 99 ? 14.941 -20.022 -10.333 1.00 94.75 99 GLY A C 1
ATOM 764 O O . GLY A 1 99 ? 15.981 -20.195 -10.961 1.00 94.75 99 GLY A O 1
ATOM 765 N N . ASP A 1 100 ? 13.841 -19.518 -10.904 1.00 94.38 100 ASP A N 1
ATOM 766 C CA . ASP A 1 100 ? 13.771 -19.079 -12.305 1.00 94.38 100 ASP A CA 1
ATOM 767 C C . ASP A 1 100 ? 13.988 -17.562 -12.474 1.00 94.38 100 ASP A C 1
ATOM 769 O O . ASP A 1 100 ? 14.185 -17.100 -13.597 1.00 94.38 100 ASP A O 1
ATOM 773 N N . ASN A 1 101 ? 14.002 -16.795 -11.371 1.00 86.88 101 ASN A N 1
ATOM 774 C CA . ASN A 1 101 ? 14.107 -15.327 -11.357 1.00 86.88 101 ASN A CA 1
ATOM 775 C C . ASN A 1 101 ? 13.092 -14.628 -12.284 1.00 86.88 101 ASN A C 1
ATOM 777 O O . ASN A 1 101 ? 13.336 -13.519 -12.759 1.00 86.88 101 ASN A O 1
ATOM 781 N N . ILE A 1 102 ? 11.953 -15.272 -12.549 1.00 94.44 102 ILE A N 1
ATOM 782 C CA . ILE A 1 102 ? 10.851 -14.680 -13.303 1.00 94.44 102 ILE A CA 1
ATOM 783 C C . ILE A 1 102 ? 10.016 -13.822 -12.349 1.00 94.44 102 ILE A C 1
ATOM 785 O O . ILE A 1 102 ? 9.707 -14.235 -11.231 1.00 94.44 102 ILE A O 1
ATOM 789 N N . ASN A 1 103 ? 9.609 -12.635 -12.799 1.00 93.38 103 ASN A N 1
ATOM 790 C CA . ASN A 1 103 ? 8.667 -11.808 -12.052 1.00 93.38 103 ASN A CA 1
ATOM 791 C C . ASN A 1 103 ? 7.262 -12.399 -12.184 1.00 93.38 103 ASN A C 1
ATOM 793 O O . ASN A 1 103 ? 6.711 -12.466 -13.284 1.00 93.38 103 ASN A O 1
ATOM 797 N N . TYR A 1 104 ? 6.668 -12.787 -11.059 1.00 95.31 104 TYR A N 1
ATOM 798 C CA . TYR A 1 104 ? 5.290 -13.259 -10.989 1.00 95.31 104 TYR A CA 1
ATOM 799 C C . TYR A 1 104 ? 4.452 -12.200 -10.273 1.00 95.31 104 TYR A C 1
ATOM 801 O O . TYR A 1 104 ? 4.601 -12.041 -9.058 1.00 95.31 104 TYR A O 1
ATOM 809 N N . PRO A 1 105 ? 3.573 -11.473 -10.990 1.00 95.31 105 PRO A N 1
ATOM 810 C CA . PRO A 1 105 ? 2.796 -10.397 -10.400 1.00 95.31 105 PRO A CA 1
ATOM 811 C C . PRO A 1 105 ? 2.003 -10.864 -9.183 1.00 95.31 105 PRO A C 1
ATOM 813 O O . PRO A 1 105 ? 1.139 -11.731 -9.307 1.00 95.31 105 PRO A O 1
ATOM 816 N N . THR A 1 106 ? 2.308 -10.309 -8.011 1.00 95.06 106 THR A N 1
ATOM 817 C CA . THR A 1 106 ? 1.692 -10.757 -6.757 1.00 95.06 106 THR A CA 1
ATOM 818 C C . THR A 1 106 ? 1.372 -9.575 -5.861 1.00 95.06 106 THR A C 1
ATOM 820 O O . THR A 1 106 ? 2.205 -8.699 -5.648 1.00 95.06 106 THR A O 1
ATOM 823 N N . VAL A 1 107 ? 0.165 -9.568 -5.304 1.00 95.81 107 VAL A N 1
ATOM 824 C CA . VAL A 1 107 ? -0.267 -8.634 -4.264 1.00 95.81 107 VAL A CA 1
ATOM 825 C C . VAL A 1 107 ? -0.912 -9.432 -3.142 1.00 95.81 107 VAL A C 1
ATOM 827 O O . VAL A 1 107 ? -1.594 -10.426 -3.392 1.00 95.81 107 VAL A O 1
ATOM 830 N N . GLY A 1 108 ? -0.693 -9.008 -1.905 1.00 95.00 108 GLY A N 1
ATOM 831 C CA . GLY A 1 108 ? -1.224 -9.702 -0.742 1.00 95.00 108 GLY A CA 1
ATOM 832 C C . GLY A 1 108 ? -1.374 -8.788 0.457 1.00 95.00 108 GLY A C 1
ATOM 833 O O . GLY A 1 108 ? -0.795 -7.704 0.515 1.00 95.00 108 GLY A O 1
ATOM 834 N N . ILE A 1 109 ? -2.161 -9.269 1.411 1.00 95.50 109 ILE A N 1
ATOM 835 C CA . ILE A 1 109 ? -2.522 -8.594 2.651 1.00 95.50 109 ILE A CA 1
ATOM 836 C C . ILE A 1 109 ? -2.426 -9.595 3.802 1.00 95.50 109 ILE A C 1
ATOM 838 O O . ILE A 1 109 ? -2.721 -10.779 3.637 1.00 95.50 109 ILE A O 1
ATOM 842 N N . SER A 1 110 ? -2.021 -9.114 4.970 1.00 95.44 110 SER A N 1
ATOM 843 C CA . SER A 1 110 ? -1.998 -9.870 6.217 1.00 95.44 110 SER A CA 1
ATOM 844 C C . SER A 1 110 ? -2.637 -9.055 7.336 1.00 95.44 110 SER A C 1
ATOM 846 O O . SER A 1 110 ? -2.498 -7.831 7.368 1.00 95.44 110 SER A O 1
ATOM 848 N N . PHE A 1 111 ? -3.314 -9.736 8.259 1.00 96.56 111 PHE A N 1
ATOM 849 C CA . PHE A 1 111 ? -3.991 -9.136 9.407 1.00 96.56 111 PHE A CA 1
ATOM 850 C C . PHE A 1 111 ? -3.309 -9.543 10.715 1.00 96.56 111 PHE A C 1
ATOM 852 O O . PHE A 1 111 ? -3.025 -10.719 10.943 1.00 96.56 111 PHE A O 1
ATOM 859 N N . GLY A 1 112 ? -3.077 -8.566 11.590 1.00 95.50 112 GLY A N 1
ATOM 860 C CA . GLY A 1 112 ? -2.543 -8.778 12.931 1.00 95.50 112 GLY A CA 1
ATOM 861 C C . GLY A 1 112 ? -3.653 -9.194 13.889 1.00 95.50 112 GLY A C 1
ATOM 862 O O . GLY A 1 112 ? -4.252 -8.339 14.541 1.00 95.50 112 GLY A O 1
ATOM 863 N N . LEU A 1 113 ? -3.933 -10.498 13.970 1.00 96.06 113 LEU A N 1
ATOM 864 C CA . LEU A 1 113 ? -5.034 -11.030 14.783 1.00 96.06 113 LEU A CA 1
ATOM 865 C C . LEU A 1 113 ? -4.933 -10.640 16.264 1.00 96.06 113 LEU A C 1
ATOM 867 O O . LEU A 1 113 ? -5.956 -10.326 16.861 1.00 96.06 113 LEU A O 1
ATOM 871 N N . ASP A 1 114 ? -3.729 -10.575 16.836 1.00 95.12 114 ASP A N 1
ATOM 872 C CA . ASP A 1 114 ? -3.528 -10.166 18.235 1.00 95.12 114 ASP A CA 1
ATOM 873 C C . ASP A 1 114 ? -3.970 -8.717 18.494 1.00 95.12 114 ASP A C 1
ATOM 875 O O . ASP A 1 114 ? -4.599 -8.405 19.510 1.00 95.12 114 ASP A O 1
ATOM 879 N N . VAL A 1 115 ? -3.681 -7.820 17.546 1.00 94.50 115 VAL A N 1
ATOM 880 C CA . VAL A 1 115 ? -4.052 -6.401 17.630 1.00 94.50 115 VAL A CA 1
ATOM 881 C C . VAL A 1 115 ? -5.563 -6.247 17.474 1.00 94.50 115 VAL A C 1
ATOM 883 O O . VAL A 1 115 ? -6.199 -5.517 18.233 1.00 94.50 115 VAL A O 1
ATOM 886 N N . ILE A 1 116 ? -6.152 -6.983 16.527 1.00 95.06 116 ILE A N 1
ATOM 887 C CA . ILE A 1 116 ? -7.602 -7.012 16.311 1.00 95.06 116 ILE A CA 1
ATOM 888 C C . ILE A 1 116 ? -8.318 -7.544 17.556 1.00 95.06 116 ILE A C 1
ATOM 890 O O . ILE A 1 116 ? -9.284 -6.935 18.011 1.00 95.06 116 ILE A O 1
ATOM 894 N N . TYR A 1 117 ? -7.830 -8.641 18.136 1.00 94.94 117 TYR A N 1
ATOM 895 C CA . TYR A 1 117 ? -8.370 -9.205 19.370 1.00 94.94 117 TYR A CA 1
ATOM 896 C C . TYR A 1 117 ? -8.325 -8.184 20.511 1.00 94.94 117 TYR A C 1
ATOM 898 O O . TYR A 1 117 ? -9.342 -7.929 21.152 1.00 94.94 117 TYR A O 1
ATOM 906 N N . THR A 1 118 ? -7.180 -7.523 20.698 1.00 94.25 118 THR A N 1
ATOM 907 C CA . THR A 1 118 ? -7.012 -6.476 21.716 1.00 94.25 118 THR A CA 1
ATOM 908 C C . THR A 1 118 ? -8.033 -5.346 21.545 1.00 94.25 118 THR A C 1
ATOM 910 O O . THR A 1 118 ? -8.648 -4.923 22.525 1.00 94.25 118 THR A O 1
ATOM 913 N N . ALA A 1 119 ? -8.264 -4.888 20.310 1.00 92.88 119 ALA A N 1
ATOM 914 C CA . ALA A 1 119 ? -9.239 -3.837 20.016 1.00 92.88 119 ALA A CA 1
ATOM 915 C C . ALA A 1 119 ? -10.672 -4.246 20.387 1.00 92.88 119 ALA A C 1
ATOM 917 O O . ALA A 1 119 ? -11.426 -3.458 20.962 1.00 92.88 119 ALA A O 1
ATOM 918 N N . LEU A 1 120 ? -11.045 -5.492 20.081 1.00 92.94 120 LEU A N 1
ATOM 919 C CA . LEU A 1 120 ? -12.364 -6.033 20.404 1.00 92.94 120 LEU A CA 1
ATOM 920 C C . LEU A 1 120 ? -12.564 -6.143 21.922 1.00 92.94 120 LEU A C 1
ATOM 922 O O . LEU A 1 120 ? -13.573 -5.658 22.434 1.00 92.94 120 LEU A O 1
ATOM 926 N N . SER A 1 121 ? -11.581 -6.677 22.653 1.00 92.69 121 SER A N 1
ATOM 927 C CA . SER A 1 121 ? -11.657 -6.814 24.116 1.00 92.69 121 SER A CA 1
ATOM 928 C C . SER A 1 121 ? -11.758 -5.465 24.842 1.00 92.69 121 SER A C 1
ATOM 930 O O . SER A 1 121 ? -12.490 -5.338 25.827 1.00 92.69 121 SER A O 1
ATOM 932 N N . GLN A 1 122 ? -11.062 -4.430 24.357 1.00 90.31 122 GLN A N 1
ATOM 933 C CA . GLN A 1 122 ? -11.183 -3.076 24.911 1.00 90.31 122 GLN A CA 1
ATOM 934 C C . GLN A 1 122 ? -12.601 -2.521 24.738 1.00 90.31 122 GLN A C 1
ATOM 936 O O . GLN A 1 122 ? -13.158 -1.937 25.667 1.00 90.31 122 GLN A O 1
ATOM 941 N N . LYS A 1 123 ? -13.214 -2.743 23.572 1.00 86.00 123 LYS A N 1
ATOM 942 C CA . LYS A 1 123 ? -14.561 -2.252 23.267 1.00 86.00 123 LYS A CA 1
ATOM 943 C C . LYS A 1 123 ? -15.644 -2.929 24.111 1.00 86.00 123 LYS A C 1
ATOM 945 O O . LYS A 1 123 ? -16.584 -2.260 24.541 1.00 86.00 123 LYS A O 1
ATOM 950 N N . GLU A 1 124 ? -15.503 -4.225 24.379 1.00 84.56 124 GLU A N 1
ATOM 951 C CA . GLU A 1 124 ? -16.398 -4.963 25.281 1.00 84.56 124 GLU A CA 1
ATOM 952 C C . GLU A 1 124 ? -16.296 -4.452 26.722 1.00 84.56 124 GLU A C 1
ATOM 954 O O . GLU A 1 124 ? -17.316 -4.190 27.359 1.00 84.56 124 GLU A O 1
ATOM 959 N N . THR A 1 125 ? -15.074 -4.212 27.205 1.00 76.38 125 THR A N 1
ATOM 960 C CA . THR A 1 125 ? -14.839 -3.694 28.563 1.00 76.38 125 THR A CA 1
ATOM 961 C C . THR A 1 125 ? -15.454 -2.306 28.766 1.00 76.38 125 THR A C 1
ATOM 963 O O . THR A 1 125 ? -15.992 -2.029 29.827 1.00 76.38 125 THR A O 1
ATOM 966 N N . ILE A 1 126 ? -15.413 -1.438 27.750 1.00 71.62 126 ILE A N 1
ATOM 967 C CA . ILE A 1 126 ? -16.005 -0.086 27.808 1.00 71.62 126 ILE A CA 1
ATOM 968 C C . ILE A 1 126 ? -17.543 -0.123 27.750 1.00 71.62 126 ILE A C 1
ATOM 970 O O . ILE A 1 126 ? -18.204 0.813 28.193 1.00 71.62 126 ILE A O 1
ATOM 974 N N . SER A 1 127 ? -18.119 -1.190 27.191 1.00 64.19 127 SER A N 1
ATOM 975 C CA . SER A 1 127 ? -19.573 -1.360 27.061 1.00 64.19 127 SER A CA 1
ATOM 976 C C . SER A 1 127 ? -20.222 -2.011 28.295 1.00 64.19 127 SER A C 1
ATOM 978 O O . SER A 1 127 ? -21.439 -2.199 28.297 1.00 64.19 127 SER A O 1
ATOM 980 N N . SER A 1 128 ? -19.417 -2.373 29.303 1.00 53.00 128 SER A N 1
ATOM 981 C CA . SER A 1 128 ? -19.806 -3.050 30.552 1.00 53.00 128 SER A CA 1
ATOM 982 C C . SER A 1 128 ? -19.776 -2.086 31.734 1.00 53.00 128 SER A C 1
ATOM 984 O O . SER A 1 128 ? -20.676 -2.189 32.595 1.00 53.00 128 SER A O 1
#

Sequence (128 aa):
EMADTICNTVLSCLNLTIADFKEVFNNQLVADGVNELQQLQQYLFALGINENTIFNPFLARGLTMYTGTVYEIFLKDGSITSSIGSGGRYDNIIGAFRGDNINYPTVGISFGLDVIYTALSQKETISS

Seco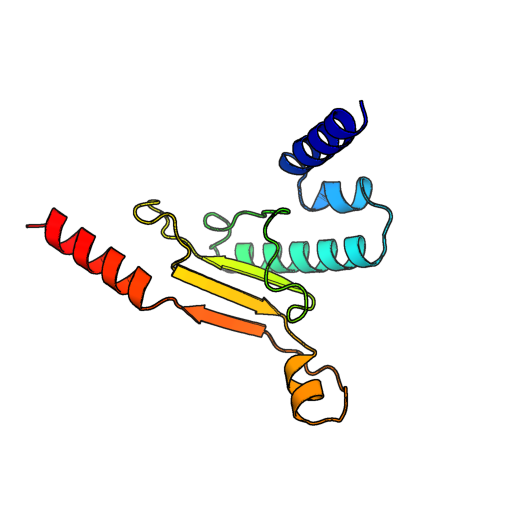ndary structure (DSSP, 8-state):
-HHHHHHHHHHHHTT--HHHHHHH---HHHHHHHHHHHHHHHHHHHTT-GGG----TT----TTT-SS-EEEE--TT-S--S-SEEEEE-TTHHHHHHTS------EEEEE-HHHHHHHHHHHHHHT-

pLDDT: mean 90.01, std 7.82, range [53.0, 97.94]

Foldseek 3Di:
DVVVVVVVVVVVVQPDDLVVQVVVDPDPLSVVQSVVVVVVCVVCVVVVNNVVDDDDPPPDPDPPFADHDWDFADDPVPPDVDTQKIWHWGQQVVCVVVVNSDGHTDIDMDGDVVVVVVVVVVVVVVVD